Protein AF-A0A2N7PQH9-F1 (afdb_monomer_lite)

Secondary structure (DSSP, 8-state):
--GGGEEEEEEETTEEEE-TTS---S-EEEEEGGGGGGGGSHHHHHHHHHHTT---TT--EE----

Radius of gyration: 11.2 Å; chains: 1; bounding box: 23×25×27 Å

Sequence (66 aa):
MPKKELLRFCVKENKIILDRFQKEGGRGAYICSDCLPKIKNLKTKRKLFYSLRIKTNLIEIEYEKQ

Organism: NCBI:txid1295609

Structure (mmCIF, N/CA/C/O backbone):
data_AF-A0A2N7PQH9-F1
#
_entry.id   AF-A0A2N7PQH9-F1
#
loop_
_atom_site.group_PDB
_atom_site.id
_atom_site.type_symbol
_atom_site.label_atom_id
_atom_site.label_alt_id
_atom_site.label_comp_id
_atom_site.label_asym_id
_atom_site.label_entity_id
_atom_site.label_seq_id
_atom_site.pdbx_PDB_ins_code
_atom_site.Cartn_x
_atom_site.Cartn_y
_atom_site.Cartn_z
_atom_site.occupancy
_atom_site.B_iso_or_equiv
_atom_site.auth_seq_id
_atom_site.auth_comp_id
_atom_site.auth_asym_id
_atom_site.auth_atom_id
_atom_site.pdbx_PDB_model_num
ATOM 1 N N . MET A 1 1 ? 8.025 -13.616 -8.141 1.00 60.59 1 MET A N 1
ATOM 2 C CA . MET A 1 1 ? 7.722 -12.312 -8.765 1.00 60.59 1 MET A CA 1
ATOM 3 C C . MET A 1 1 ? 8.928 -11.395 -8.648 1.00 60.59 1 MET A C 1
ATOM 5 O O . MET A 1 1 ? 9.475 -11.295 -7.550 1.00 60.59 1 MET A O 1
ATOM 9 N N . PRO A 1 2 ? 9.369 -10.763 -9.745 1.00 73.25 2 PRO A N 1
ATOM 10 C CA . PRO A 1 2 ? 10.374 -9.705 -9.725 1.00 73.25 2 PRO A CA 1
ATOM 11 C C . PRO A 1 2 ? 9.965 -8.538 -8.814 1.00 73.25 2 PRO A C 1
ATOM 13 O O . PRO A 1 2 ? 8.826 -8.083 -8.836 1.00 73.25 2 PRO A O 1
ATOM 16 N N . LYS A 1 3 ? 10.910 -7.988 -8.040 1.00 67.62 3 LYS A N 1
ATOM 17 C CA . LYS A 1 3 ? 10.658 -6.857 -7.119 1.00 67.62 3 LYS A CA 1
ATOM 18 C C . LYS A 1 3 ? 10.082 -5.612 -7.820 1.00 67.62 3 LYS A C 1
ATOM 20 O O . LYS A 1 3 ? 9.371 -4.834 -7.193 1.00 67.62 3 LYS A O 1
ATOM 25 N N . LYS A 1 4 ? 10.384 -5.436 -9.111 1.00 67.62 4 LYS A N 1
ATOM 26 C CA . LYS A 1 4 ? 9.923 -4.309 -9.940 1.00 67.62 4 LYS A CA 1
ATOM 27 C C . LYS A 1 4 ? 8.410 -4.319 -10.190 1.00 67.62 4 LYS A C 1
ATOM 29 O O . LYS A 1 4 ? 7.845 -3.275 -10.474 1.00 67.62 4 LYS A O 1
ATOM 34 N N . GLU A 1 5 ? 7.771 -5.477 -10.058 1.00 75.81 5 GLU A N 1
ATOM 35 C CA . GLU A 1 5 ? 6.326 -5.652 -10.262 1.00 75.81 5 GLU A CA 1
ATOM 36 C C . GLU A 1 5 ? 5.522 -5.447 -8.970 1.00 75.81 5 GLU A C 1
ATOM 38 O O . GLU A 1 5 ? 4.292 -5.434 -8.983 1.00 75.81 5 GLU A O 1
ATOM 43 N N . LEU A 1 6 ? 6.206 -5.297 -7.832 1.00 86.25 6 LEU A N 1
ATOM 44 C CA . LEU A 1 6 ? 5.556 -5.090 -6.548 1.00 86.25 6 LEU A CA 1
ATOM 45 C C . LEU A 1 6 ? 5.208 -3.614 -6.351 1.00 86.25 6 LEU A C 1
ATOM 47 O O . LEU A 1 6 ? 6.064 -2.729 -6.390 1.00 86.25 6 LEU A O 1
ATOM 51 N N . LEU A 1 7 ? 3.939 -3.377 -6.051 1.00 90.62 7 LEU A N 1
ATOM 52 C CA . LEU A 1 7 ? 3.390 -2.091 -5.658 1.00 90.62 7 LEU A CA 1
ATOM 53 C C . LEU A 1 7 ? 3.783 -1.812 -4.205 1.00 90.62 7 LEU A C 1
ATOM 55 O O . LEU A 1 7 ? 3.393 -2.553 -3.298 1.00 90.62 7 LEU A O 1
ATOM 59 N N . ARG A 1 8 ? 4.573 -0.760 -3.971 1.00 92.44 8 ARG A N 1
ATOM 60 C CA . ARG A 1 8 ? 4.981 -0.345 -2.624 1.00 92.44 8 ARG A CA 1
ATOM 61 C C . ARG A 1 8 ? 3.982 0.660 -2.065 1.00 92.44 8 ARG A C 1
ATOM 63 O O . ARG A 1 8 ? 3.807 1.734 -2.620 1.00 92.44 8 ARG A O 1
ATOM 70 N N . PHE A 1 9 ? 3.387 0.340 -0.929 1.00 92.88 9 PHE A N 1
ATOM 71 C CA . PHE A 1 9 ? 2.652 1.283 -0.097 1.00 92.88 9 PHE A CA 1
ATOM 72 C C . PHE A 1 9 ? 3.557 1.815 1.000 1.00 92.88 9 PHE A C 1
ATOM 74 O O . PHE A 1 9 ? 4.289 1.035 1.604 1.00 92.88 9 PHE A O 1
ATOM 81 N N . CYS A 1 10 ? 3.492 3.104 1.305 1.00 92.38 10 CYS A N 1
ATOM 82 C CA . CYS A 1 10 ? 4.191 3.689 2.446 1.00 92.38 10 CYS A CA 1
ATOM 83 C C . CYS A 1 10 ? 3.345 4.765 3.120 1.00 92.38 10 CYS A C 1
ATOM 85 O O . CYS A 1 10 ? 2.326 5.195 2.582 1.00 92.38 10 CYS A O 1
ATOM 87 N N . VAL A 1 11 ? 3.769 5.183 4.312 1.00 89.69 11 VAL A N 1
ATOM 88 C CA . VAL A 1 11 ? 3.120 6.271 5.050 1.00 89.69 11 VAL A CA 1
ATOM 89 C C . VAL A 1 11 ? 3.872 7.569 4.794 1.00 89.69 11 VAL A C 1
ATOM 91 O O . VAL A 1 11 ? 5.066 7.646 5.079 1.00 89.69 11 VAL A O 1
ATOM 94 N N . LYS A 1 12 ? 3.168 8.583 4.298 1.00 86.44 12 LYS A N 1
ATOM 95 C CA . LYS A 1 12 ? 3.670 9.944 4.092 1.00 86.44 12 LYS A CA 1
ATOM 96 C C . LYS A 1 12 ? 2.628 10.919 4.618 1.00 86.44 12 LYS A C 1
ATOM 98 O O . LYS A 1 12 ? 1.456 10.756 4.311 1.00 86.44 12 LYS A O 1
ATOM 103 N N . GLU A 1 13 ? 3.039 11.873 5.454 1.00 84.31 13 GLU A N 1
ATOM 104 C CA . GLU A 1 13 ? 2.138 12.913 5.992 1.00 84.31 13 GLU A CA 1
ATOM 105 C C . GLU A 1 13 ? 0.839 12.344 6.601 1.00 84.31 13 GLU A C 1
ATOM 107 O O . GLU A 1 13 ? -0.255 12.858 6.400 1.00 84.31 13 GLU A O 1
ATOM 112 N N . ASN A 1 14 ? 0.962 11.234 7.342 1.00 80.38 14 ASN A N 1
ATOM 113 C CA . ASN A 1 14 ? -0.160 10.519 7.964 1.00 80.38 14 ASN A CA 1
ATOM 114 C C . ASN A 1 14 ? -1.189 9.913 6.981 1.00 80.38 14 ASN A C 1
ATOM 116 O O . ASN A 1 14 ? -2.260 9.477 7.400 1.00 80.38 14 ASN A O 1
ATOM 120 N N . LYS A 1 15 ? -0.844 9.819 5.696 1.00 85.69 15 LYS A N 1
ATOM 121 C CA . LYS A 1 15 ? -1.605 9.137 4.647 1.00 85.69 15 LYS A CA 1
ATOM 122 C C . LYS A 1 15 ? -0.856 7.907 4.158 1.00 85.69 15 LYS A C 1
ATOM 124 O O . LYS A 1 15 ? 0.376 7.865 4.176 1.00 85.69 15 LYS A O 1
ATOM 129 N N . ILE A 1 16 ? -1.590 6.894 3.710 1.00 89.06 16 ILE A N 1
ATOM 130 C CA . ILE A 1 16 ? -0.988 5.775 2.983 1.00 89.06 16 ILE A CA 1
ATOM 131 C C . ILE A 1 16 ? -1.020 6.112 1.494 1.00 89.06 16 ILE A C 1
ATOM 133 O O . ILE A 1 16 ? -2.098 6.297 0.933 1.00 89.06 16 ILE A O 1
ATOM 137 N N . ILE A 1 17 ? 0.153 6.118 0.866 1.00 90.56 17 ILE A N 1
ATOM 138 C CA . ILE A 1 17 ? 0.328 6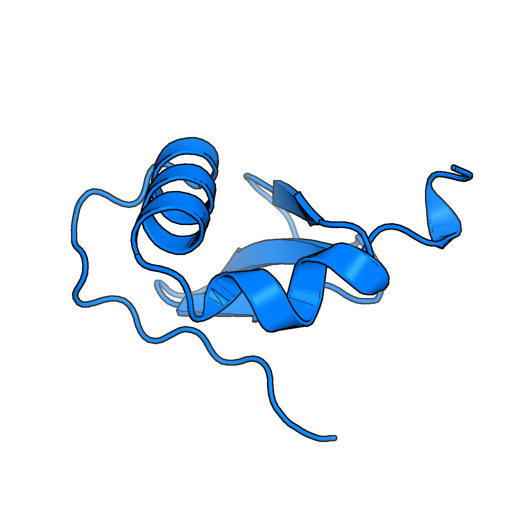.396 -0.561 1.00 90.56 17 ILE A CA 1
ATOM 139 C C . ILE A 1 17 ? 0.918 5.188 -1.287 1.00 90.56 17 ILE A C 1
ATOM 141 O O . ILE A 1 17 ? 1.590 4.345 -0.683 1.00 90.56 17 ILE A O 1
ATOM 145 N N . LEU A 1 18 ? 0.696 5.125 -2.599 1.00 91.06 18 LEU A N 1
ATOM 146 C CA . LEU A 1 18 ? 1.373 4.188 -3.490 1.00 91.06 18 LEU A CA 1
ATOM 147 C C . LEU A 1 18 ? 2.683 4.803 -4.013 1.00 91.06 18 LEU A C 1
ATOM 149 O O . LEU A 1 18 ? 2.678 5.627 -4.926 1.00 91.06 18 LEU A O 1
ATOM 153 N N . ASP A 1 19 ? 3.816 4.359 -3.479 1.00 90.62 19 ASP A N 1
ATOM 154 C CA . ASP A 1 19 ? 5.155 4.755 -3.916 1.00 90.62 19 ASP A CA 1
ATOM 155 C C . ASP A 1 19 ? 5.588 3.951 -5.151 1.00 90.62 19 ASP A C 1
ATOM 157 O O . ASP A 1 19 ? 6.329 2.965 -5.071 1.00 90.62 19 ASP A O 1
ATOM 161 N N . ARG A 1 20 ? 5.101 4.387 -6.319 1.00 84.19 20 ARG A N 1
ATOM 162 C CA . ARG A 1 20 ? 5.381 3.753 -7.620 1.00 84.19 20 ARG A CA 1
ATOM 163 C C . ARG A 1 20 ? 6.879 3.6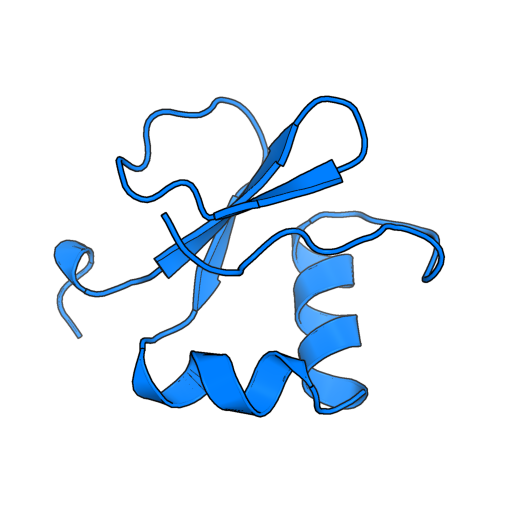88 -7.938 1.00 84.19 20 ARG A C 1
ATOM 165 O O . ARG A 1 20 ? 7.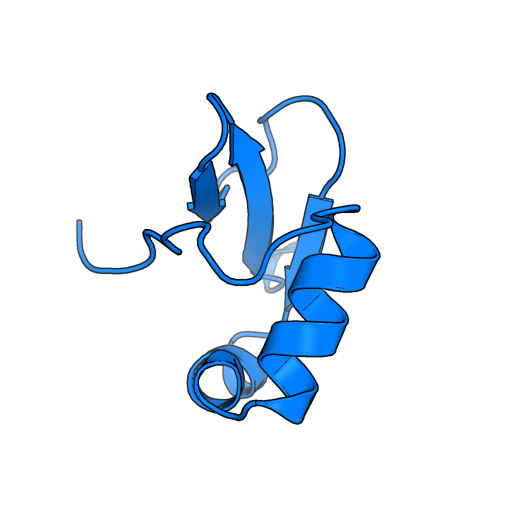320 2.744 -8.585 1.00 84.19 20 ARG A O 1
ATOM 172 N N . PHE A 1 21 ? 7.656 4.671 -7.482 1.00 86.62 21 PHE A N 1
ATOM 173 C CA . PHE A 1 21 ? 9.092 4.758 -7.762 1.00 86.62 21 PHE A CA 1
ATOM 174 C C . PHE A 1 21 ? 9.961 4.078 -6.699 1.00 86.62 21 PHE A C 1
ATOM 176 O O . PHE A 1 21 ? 11.164 3.934 -6.912 1.00 86.62 21 PHE A O 1
ATOM 183 N N . GLN A 1 22 ? 9.367 3.637 -5.587 1.00 88.19 22 GLN A N 1
ATOM 184 C CA . GLN A 1 22 ? 10.054 3.031 -4.445 1.00 88.19 22 GLN A CA 1
ATOM 185 C C . GLN A 1 22 ? 11.138 3.946 -3.837 1.00 88.19 22 GLN A C 1
ATOM 187 O O . GLN A 1 22 ? 12.170 3.459 -3.371 1.00 88.19 22 GLN A O 1
ATOM 192 N N . LYS A 1 23 ? 10.927 5.269 -3.876 1.00 89.81 23 LYS A N 1
ATOM 193 C CA . LYS A 1 23 ? 11.893 6.289 -3.420 1.00 89.81 23 LYS A CA 1
ATOM 194 C C . LYS A 1 23 ? 11.506 6.953 -2.101 1.00 89.81 23 LYS A C 1
ATOM 196 O O . LYS A 1 23 ? 12.335 7.638 -1.508 1.00 89.81 23 LYS A O 1
ATOM 201 N N . GLU A 1 24 ? 10.275 6.768 -1.638 1.00 89.94 24 GLU A N 1
ATOM 202 C CA . GLU A 1 24 ? 9.785 7.431 -0.433 1.00 89.94 24 GLU A CA 1
ATOM 203 C C . GLU A 1 24 ? 10.386 6.794 0.827 1.00 89.94 24 GLU A C 1
ATOM 205 O O . GLU A 1 24 ? 10.401 5.566 0.995 1.00 89.94 24 GLU A O 1
ATOM 210 N N . GLY A 1 25 ? 10.863 7.641 1.739 1.00 86.88 25 GLY A N 1
ATOM 211 C CA . GLY A 1 25 ? 11.474 7.218 2.996 1.00 86.88 25 GLY A CA 1
ATOM 212 C C . GLY A 1 25 ? 10.509 6.485 3.936 1.00 86.88 25 GLY A C 1
ATOM 213 O O . GLY A 1 25 ? 9.288 6.555 3.811 1.00 86.88 25 GLY A O 1
ATOM 214 N N . GLY A 1 26 ? 11.066 5.771 4.916 1.00 88.25 26 GLY A N 1
ATOM 215 C CA . GLY A 1 26 ? 10.289 5.141 5.987 1.00 88.25 26 GLY A CA 1
ATOM 216 C C . GLY A 1 26 ? 9.761 3.735 5.677 1.00 88.25 26 GLY A C 1
ATOM 217 O O . GLY A 1 26 ? 10.308 2.992 4.857 1.00 88.25 26 GLY A O 1
ATOM 218 N N . ARG A 1 27 ? 8.717 3.325 6.415 1.00 89.31 27 ARG A N 1
ATOM 219 C CA . ARG A 1 27 ? 8.144 1.972 6.324 1.00 89.31 27 ARG A CA 1
ATOM 220 C C . ARG A 1 27 ? 7.344 1.802 5.041 1.00 89.31 27 ARG A C 1
ATOM 222 O O . ARG A 1 27 ? 6.438 2.583 4.768 1.00 89.31 27 ARG A O 1
ATOM 229 N N . GLY A 1 28 ? 7.651 0.728 4.317 1.00 93.00 28 GLY A N 1
ATOM 230 C CA . GLY A 1 28 ? 6.905 0.304 3.143 1.00 93.00 28 GLY A CA 1
ATOM 231 C C . GLY A 1 28 ? 6.361 -1.115 3.289 1.00 93.00 28 GLY A C 1
ATOM 232 O O . GLY A 1 28 ? 6.989 -1.965 3.918 1.00 93.00 28 GLY A O 1
ATOM 233 N N . ALA A 1 29 ? 5.210 -1.370 2.681 1.00 93.81 29 ALA A N 1
ATOM 234 C CA . ALA A 1 29 ? 4.604 -2.683 2.523 1.00 93.81 29 ALA A CA 1
ATOM 235 C C . ALA A 1 29 ? 4.409 -2.958 1.030 1.00 93.81 29 ALA A C 1
ATOM 237 O O . ALA A 1 29 ? 3.982 -2.078 0.290 1.00 93.81 29 ALA A O 1
ATOM 238 N N . TYR A 1 30 ? 4.721 -4.170 0.582 1.00 92.06 30 TYR A N 1
ATOM 239 C CA . TYR A 1 30 ? 4.664 -4.528 -0.834 1.00 92.06 30 TYR A CA 1
ATOM 240 C C . TYR A 1 30 ? 3.457 -5.416 -1.113 1.00 92.06 30 TYR A C 1
ATOM 242 O O . TYR A 1 30 ? 3.178 -6.354 -0.365 1.00 92.06 30 TYR A O 1
ATOM 250 N N . ILE A 1 31 ? 2.752 -5.122 -2.198 1.00 90.06 31 ILE A N 1
ATOM 251 C CA . ILE A 1 31 ? 1.574 -5.852 -2.659 1.00 90.06 31 ILE A CA 1
ATOM 252 C C . ILE A 1 31 ? 1.753 -6.140 -4.153 1.00 90.06 31 ILE A C 1
ATOM 254 O O . ILE A 1 31 ? 2.273 -5.314 -4.895 1.00 90.06 31 ILE A O 1
ATOM 258 N N . CYS A 1 32 ? 1.358 -7.328 -4.602 1.00 88.12 32 CYS A N 1
ATOM 259 C CA . CYS A 1 32 ? 1.380 -7.667 -6.023 1.00 88.12 32 CYS A CA 1
ATOM 260 C C . CYS A 1 3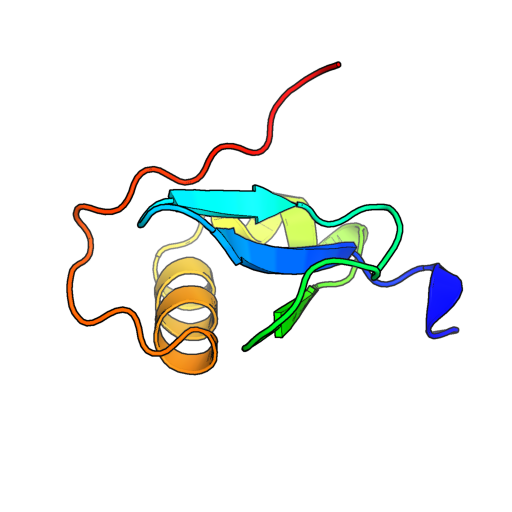2 ? 0.227 -6.976 -6.777 1.00 88.12 32 CYS A C 1
ATOM 262 O O . CYS A 1 32 ? -0.810 -6.699 -6.172 1.00 88.12 32 CYS A O 1
ATOM 264 N N . SER A 1 33 ? 0.348 -6.731 -8.083 1.00 84.88 33 SER A N 1
ATOM 265 C CA . SER A 1 33 ? -0.752 -6.184 -8.902 1.00 84.88 33 SER A CA 1
ATOM 266 C C . SER A 1 33 ? -2.052 -6.982 -8.741 1.00 84.88 33 SER A C 1
ATOM 268 O O . SER A 1 33 ? -3.105 -6.408 -8.476 1.00 84.88 33 SER A O 1
ATOM 270 N N . ASP A 1 34 ? -1.961 -8.312 -8.754 1.00 86.44 34 ASP A N 1
ATOM 271 C CA . ASP A 1 34 ? -3.109 -9.227 -8.625 1.00 86.44 34 ASP A CA 1
ATOM 272 C C . ASP A 1 34 ? -3.731 -9.202 -7.216 1.00 86.44 34 ASP A C 1
ATOM 274 O O . ASP A 1 34 ? -4.858 -9.641 -6.971 1.00 86.44 34 ASP A O 1
ATOM 278 N N . CYS A 1 35 ? -2.970 -8.693 -6.250 1.00 86.69 35 CYS A N 1
ATOM 279 C CA . CYS A 1 35 ? -3.346 -8.563 -4.855 1.00 86.69 35 CYS A CA 1
ATOM 280 C C . CYS A 1 35 ? -3.998 -7.199 -4.576 1.00 86.69 35 CYS A C 1
ATOM 282 O O . CYS A 1 35 ? -4.709 -7.070 -3.578 1.00 86.69 35 CYS A O 1
ATOM 284 N N . LEU A 1 36 ? -3.782 -6.195 -5.435 1.00 86.88 36 LEU A N 1
ATOM 285 C CA . LEU A 1 36 ? -4.284 -4.830 -5.264 1.00 86.88 36 LEU A CA 1
ATOM 286 C C . LEU A 1 36 ? -5.814 -4.775 -5.083 1.00 86.88 36 LEU A C 1
ATOM 288 O O . LEU A 1 36 ? -6.260 -4.161 -4.109 1.00 86.88 36 LEU A O 1
ATOM 292 N N . PRO A 1 37 ? -6.644 -5.478 -5.888 1.00 87.69 37 PRO A N 1
ATOM 293 C CA . PRO A 1 37 ? -8.097 -5.473 -5.692 1.00 87.69 37 PRO A CA 1
ATOM 294 C C . PRO A 1 37 ? -8.518 -6.015 -4.318 1.00 87.69 37 PRO A C 1
ATOM 296 O O . PRO A 1 37 ? -9.548 -5.622 -3.767 1.00 87.69 37 PRO A O 1
ATOM 299 N N . LYS A 1 38 ? -7.696 -6.891 -3.719 1.00 88.19 38 LYS A N 1
ATOM 300 C CA . LYS A 1 38 ? -7.969 -7.515 -2.420 1.00 88.19 38 LYS A CA 1
ATOM 301 C C . LYS A 1 38 ? -7.766 -6.558 -1.253 1.00 88.19 38 LYS A C 1
ATOM 303 O O . LYS A 1 38 ? -8.177 -6.914 -0.154 1.00 88.19 38 LYS A O 1
ATOM 308 N N . ILE A 1 39 ? -7.181 -5.370 -1.437 1.00 86.06 39 ILE A N 1
ATOM 309 C CA . ILE A 1 39 ? -7.033 -4.378 -0.355 1.00 86.06 39 ILE A CA 1
ATOM 310 C C . ILE A 1 39 ? -8.399 -3.903 0.157 1.00 86.06 39 ILE A C 1
ATOM 312 O O . ILE A 1 39 ? -8.535 -3.613 1.343 1.00 86.06 39 ILE A O 1
ATOM 316 N N . LYS A 1 40 ? -9.439 -3.925 -0.690 1.00 83.12 40 LYS A N 1
ATOM 317 C CA . LYS A 1 40 ? -10.825 -3.648 -0.276 1.00 83.12 40 LYS A CA 1
ATOM 318 C C . LYS A 1 40 ? -11.347 -4.665 0.753 1.00 83.12 40 LYS A C 1
ATOM 320 O O . LYS A 1 40 ? -12.263 -4.360 1.509 1.00 83.12 40 LYS A O 1
ATOM 325 N N . ASN A 1 41 ? -10.750 -5.859 0.830 1.00 89.75 41 ASN A N 1
ATOM 326 C CA . ASN A 1 41 ? -11.072 -6.846 1.856 1.00 89.75 41 ASN A CA 1
ATOM 327 C C . ASN A 1 41 ? -10.505 -6.421 3.221 1.00 89.75 41 ASN A C 1
ATOM 329 O O . ASN A 1 41 ? -9.306 -6.170 3.361 1.00 89.75 41 ASN A O 1
ATOM 333 N N . LEU A 1 42 ? -11.351 -6.445 4.254 1.00 87.25 42 LEU A N 1
ATOM 334 C CA . LEU A 1 42 ? -10.996 -6.060 5.623 1.00 87.25 42 LEU A CA 1
ATOM 335 C C . LEU A 1 42 ? -9.747 -6.778 6.162 1.00 87.25 42 LEU A C 1
ATOM 337 O O . LEU A 1 42 ? -8.914 -6.158 6.823 1.00 87.25 42 LEU A O 1
ATOM 341 N N . LYS A 1 43 ? -9.584 -8.075 5.874 1.00 90.06 43 LYS A N 1
ATOM 342 C CA . LYS A 1 43 ? -8.432 -8.870 6.324 1.00 90.06 43 LYS A CA 1
ATOM 343 C C . LYS A 1 43 ? -7.138 -8.378 5.682 1.00 90.06 43 LYS A C 1
ATOM 345 O O . LYS A 1 43 ? -6.132 -8.230 6.374 1.00 90.06 43 LYS A O 1
ATOM 350 N N . THR A 1 44 ? -7.160 -8.105 4.381 1.00 89.25 44 THR A N 1
ATOM 351 C CA . THR A 1 44 ? -6.000 -7.575 3.650 1.00 89.25 44 THR A CA 1
ATOM 352 C C . THR A 1 44 ? -5.681 -6.153 4.095 1.00 89.25 44 THR A C 1
ATOM 354 O O . THR A 1 44 ? -4.522 -5.862 4.383 1.00 89.25 44 THR A O 1
ATOM 357 N N . LYS A 1 45 ? -6.700 -5.294 4.247 1.00 88.25 45 LYS A N 1
ATOM 358 C CA . LYS A 1 45 ? -6.546 -3.924 4.757 1.00 88.25 45 LYS A CA 1
ATOM 359 C C . LYS A 1 45 ? -5.867 -3.908 6.128 1.00 88.25 45 LYS A C 1
ATOM 361 O O . LYS A 1 45 ? -4.888 -3.197 6.321 1.00 88.25 45 LYS A O 1
ATOM 366 N N . ARG A 1 46 ? -6.311 -4.763 7.058 1.00 89.81 46 ARG A N 1
ATOM 367 C CA . ARG A 1 46 ? -5.692 -4.908 8.389 1.00 89.81 46 ARG A CA 1
ATOM 368 C C . ARG A 1 46 ? -4.229 -5.337 8.314 1.00 89.81 46 ARG A C 1
ATOM 370 O O . ARG A 1 46 ? -3.408 -4.793 9.044 1.00 89.81 46 ARG A O 1
ATOM 377 N N . LYS A 1 47 ? -3.889 -6.280 7.427 1.00 91.12 47 LYS A N 1
ATOM 378 C CA . LYS A 1 47 ? -2.493 -6.699 7.217 1.00 91.12 47 LYS A CA 1
ATOM 379 C C . LYS A 1 47 ? -1.631 -5.548 6.704 1.00 91.12 47 LYS A C 1
ATOM 381 O O . LYS A 1 47 ? -0.552 -5.329 7.241 1.00 91.12 47 LYS A O 1
ATOM 386 N N . LEU A 1 48 ? -2.127 -4.795 5.722 1.00 91.12 48 LEU A N 1
ATOM 387 C CA . LEU A 1 48 ? -1.445 -3.606 5.210 1.00 91.12 48 LEU A CA 1
ATOM 388 C C . LEU A 1 48 ? -1.197 -2.587 6.333 1.00 91.12 48 LEU A C 1
ATOM 390 O O . LEU A 1 48 ? -0.075 -2.120 6.509 1.00 91.12 48 LEU A O 1
ATOM 394 N N . PHE A 1 49 ? -2.219 -2.301 7.141 1.00 91.12 49 PHE A N 1
ATOM 395 C CA . PHE A 1 49 ? -2.139 -1.317 8.225 1.00 91.12 49 PHE A CA 1
ATOM 396 C C . PHE A 1 49 ? -1.149 -1.767 9.300 1.00 91.12 49 PHE A C 1
ATOM 398 O O . PHE A 1 49 ? -0.315 -0.979 9.745 1.00 91.12 49 PHE A O 1
ATOM 405 N N . TYR A 1 50 ? -1.173 -3.054 9.647 1.00 92.31 50 TYR A N 1
ATOM 406 C CA . TYR A 1 50 ? -0.221 -3.657 10.571 1.00 92.31 50 TYR A CA 1
ATOM 407 C C . TYR A 1 50 ? 1.227 -3.518 10.079 1.00 92.31 50 TYR A C 1
ATOM 409 O O . TYR A 1 50 ? 2.085 -3.039 10.821 1.00 92.31 50 TYR A O 1
ATOM 417 N N . SER A 1 51 ? 1.504 -3.861 8.815 1.00 93.00 51 SER A N 1
ATOM 418 C CA . SER A 1 51 ? 2.840 -3.727 8.215 1.00 93.00 51 SER A CA 1
ATOM 419 C C . SER A 1 51 ? 3.341 -2.279 8.203 1.00 93.00 51 SER A C 1
ATOM 421 O O . SER A 1 51 ? 4.533 -2.032 8.393 1.00 93.00 51 SER A O 1
ATOM 423 N N . LEU A 1 52 ? 2.432 -1.318 8.036 1.00 91.69 52 LEU A N 1
ATOM 424 C CA . LEU A 1 52 ? 2.727 0.115 8.059 1.00 91.69 52 LEU A CA 1
ATOM 425 C C . LEU A 1 52 ? 2.723 0.727 9.474 1.00 91.69 52 LEU A C 1
ATOM 427 O O . LEU A 1 52 ? 2.994 1.915 9.619 1.00 91.69 52 LEU A O 1
ATOM 431 N N . ARG A 1 53 ? 2.483 -0.074 10.525 1.00 90.19 53 ARG A N 1
ATOM 432 C CA . ARG A 1 53 ? 2.344 0.359 11.933 1.00 90.19 53 ARG A CA 1
ATOM 433 C C . ARG A 1 53 ? 1.269 1.424 12.160 1.00 90.19 53 ARG A C 1
ATOM 435 O O . ARG A 1 53 ? 1.391 2.277 13.038 1.00 90.19 53 ARG A O 1
ATOM 442 N N . ILE A 1 54 ? 0.190 1.337 11.403 1.00 86.56 54 ILE A N 1
ATOM 443 C CA . ILE A 1 54 ? -0.966 2.208 11.556 1.00 86.56 54 ILE A CA 1
ATOM 444 C C . ILE A 1 54 ? -1.862 1.643 12.655 1.00 86.56 54 ILE A C 1
ATOM 446 O O . ILE A 1 54 ? -2.338 0.513 12.568 1.00 86.56 54 ILE A O 1
ATOM 450 N N . LYS A 1 55 ? -2.078 2.437 13.708 1.00 79.12 55 LYS A N 1
ATOM 451 C CA . LYS A 1 55 ? -2.884 2.041 14.875 1.00 79.12 55 LYS A CA 1
ATOM 452 C C . LYS A 1 55 ? -4.387 2.265 14.692 1.00 79.12 55 LYS A C 1
ATOM 454 O O . LYS A 1 55 ? -5.169 1.729 15.468 1.00 79.12 55 LYS A O 1
ATOM 459 N N . THR A 1 56 ? -4.793 3.050 13.696 1.00 69.31 56 THR A N 1
ATOM 460 C CA . THR A 1 56 ? -6.190 3.452 13.496 1.00 69.31 56 THR A CA 1
ATOM 461 C C . THR A 1 56 ? -6.680 3.112 12.093 1.00 69.31 56 THR A C 1
ATOM 463 O O . THR A 1 56 ? -5.983 3.325 11.106 1.00 69.31 56 THR A O 1
ATOM 466 N N . ASN A 1 57 ? -7.911 2.605 11.997 1.00 63.91 57 ASN A N 1
ATOM 467 C CA . ASN A 1 57 ? -8.554 2.332 10.709 1.00 63.91 57 ASN A CA 1
ATOM 468 C C . ASN A 1 57 ? -9.051 3.606 9.996 1.00 63.91 57 ASN A C 1
ATOM 470 O O . ASN A 1 57 ? -9.591 3.496 8.897 1.00 63.91 57 ASN A O 1
ATOM 474 N N . LEU A 1 58 ? -8.871 4.780 10.617 1.00 61.03 58 LEU A N 1
ATOM 475 C CA . LEU A 1 58 ? -9.308 6.088 10.120 1.00 61.03 58 LEU A CA 1
ATOM 476 C C . LEU A 1 58 ? -8.363 6.701 9.075 1.00 61.03 58 LEU A C 1
ATOM 478 O O . LEU A 1 58 ? -8.650 7.780 8.574 1.00 61.03 58 LEU A O 1
ATOM 482 N N . ILE A 1 59 ? -7.240 6.051 8.752 1.00 67.00 59 ILE A N 1
ATOM 483 C CA . ILE A 1 59 ? -6.334 6.560 7.717 1.00 67.00 59 ILE A CA 1
ATOM 484 C C . ILE A 1 59 ? -6.928 6.283 6.338 1.00 67.00 59 ILE A C 1
ATOM 486 O O . ILE A 1 59 ? -7.188 5.130 5.970 1.00 67.00 59 ILE A O 1
ATOM 490 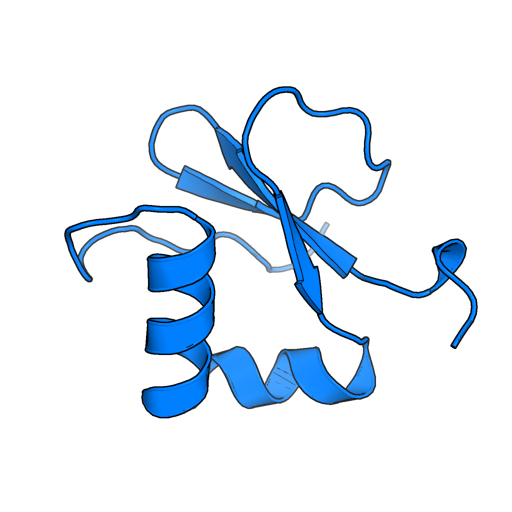N N . GLU A 1 60 ? -7.126 7.360 5.584 1.00 66.88 60 GLU A N 1
ATOM 491 C CA . GLU A 1 60 ? -7.498 7.315 4.178 1.00 66.88 60 GLU A CA 1
ATOM 492 C C . GLU A 1 60 ? -6.368 6.676 3.377 1.00 66.88 60 GLU A C 1
ATOM 494 O O . GLU A 1 60 ? -5.186 6.988 3.555 1.00 66.88 60 GLU A O 1
ATOM 499 N N . ILE A 1 61 ? -6.741 5.731 2.515 1.00 71.31 61 ILE A N 1
ATOM 500 C CA . ILE A 1 61 ? -5.792 5.162 1.574 1.00 71.31 61 ILE A CA 1
ATOM 501 C C . ILE A 1 61 ? -6.022 5.827 0.228 1.00 71.31 61 ILE A C 1
ATOM 503 O O . ILE A 1 61 ? -7.027 5.565 -0.431 1.00 71.31 61 ILE A O 1
ATOM 507 N N . GLU A 1 62 ? -5.084 6.679 -0.167 1.00 70.56 62 GLU A N 1
ATOM 508 C CA . GLU A 1 62 ? -5.101 7.338 -1.464 1.00 70.56 62 GLU A CA 1
ATOM 509 C C . GLU A 1 62 ? -4.371 6.442 -2.467 1.00 70.56 62 GLU A C 1
ATOM 511 O O . GLU A 1 62 ? -3.140 6.374 -2.522 1.00 70.56 62 GLU A O 1
ATOM 516 N N . TYR A 1 63 ? -5.147 5.691 -3.247 1.00 64.19 63 TYR A N 1
ATOM 517 C CA . TYR A 1 63 ? -4.613 4.876 -4.335 1.00 64.19 63 TYR A CA 1
ATOM 518 C C . TYR A 1 63 ? -5.514 4.855 -5.572 1.00 64.19 63 TYR A C 1
ATOM 520 O O . TYR A 1 63 ? -5.772 3.789 -6.114 1.00 64.19 63 TYR A O 1
ATOM 528 N N . GLU A 1 64 ? -5.974 6.005 -6.074 1.00 51.78 64 GLU A N 1
ATOM 529 C CA . GLU A 1 64 ? -6.602 6.053 -7.405 1.00 51.78 64 GLU A CA 1
ATOM 530 C C . GLU A 1 64 ? -6.180 7.260 -8.266 1.00 51.78 64 GLU A C 1
ATOM 532 O O . GLU A 1 64 ? -6.282 8.410 -7.859 1.00 51.78 64 GLU A O 1
ATOM 537 N N . LYS A 1 65 ? -5.740 6.903 -9.486 1.00 38.38 65 LYS A N 1
ATOM 538 C CA . LYS A 1 65 ? -5.750 7.625 -10.774 1.00 38.38 65 LYS A CA 1
ATOM 539 C C . LYS A 1 65 ? -5.119 9.026 -10.848 1.00 38.38 65 LYS A C 1
ATOM 541 O O . LYS A 1 65 ? -5.810 10.030 -10.963 1.00 38.38 65 LYS A O 1
ATOM 546 N N . GLN A 1 66 ? -3.797 9.041 -10.993 1.00 41.03 66 GLN A N 1
ATOM 547 C CA . GLN A 1 66 ? -3.180 9.771 -12.107 1.00 41.03 66 GLN A CA 1
ATOM 548 C C . GLN A 1 66 ? -2.532 8.761 -13.050 1.00 41.03 66 GLN A C 1
ATOM 550 O O . GLN A 1 66 ? -1.879 7.804 -12.536 1.00 41.03 66 GLN A O 1
#

pLDDT: mean 82.48, std 12.38,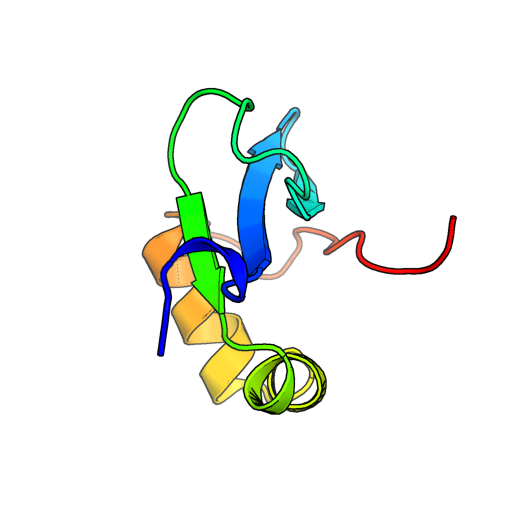 range [38.38, 93.81]

InterPro domains:
  IPR007393 YlxR domain [PF04296] (2-57)
  IPR035931 YlxR-like superfamily [G3DSA:3.30.1230.10] (1-66)
  IPR035931 YlxR-like superfamily [SSF64376] (2-57)

Foldseek 3Di:
DDPLQWFKWAADPLAIETPNVPPDDDFIDTDGPVCVVVCVPPVVVVVRCVSRVNPDPPHDHDDDDD